Protein AF-A0A7K0WRI0-F1 (afdb_monomer_lite)

Secondary structure (DSSP, 8-state):
---EEE----TTS--TTHHHHHHHHHHTT--EEEE---TT--SHHHHHHHHTT-SSSEEEES--

Radius of gyration: 10.92 Å; chains: 1; bounding box: 28×21×30 Å

pLDDT: mean 93.47, std 5.63, range [69.88, 98.62]

Structure (mmCIF, N/CA/C/O backbone):
data_AF-A0A7K0WRI0-F1
#
_entry.id   AF-A0A7K0WRI0-F1
#
loop_
_atom_site.group_PDB
_atom_site.id
_atom_site.type_symbol
_atom_site.label_atom_id
_atom_site.label_alt_id
_atom_site.label_comp_id
_atom_site.label_asym_id
_atom_site.label_entity_id
_atom_site.label_seq_id
_atom_site.pdbx_PDB_ins_code
_atom_site.Cartn_x
_atom_site.Cartn_y
_atom_site.Cartn_z
_atom_site.occupancy
_atom_site.B_iso_or_equiv
_atom_site.auth_seq_id
_atom_site.auth_comp_id
_atom_site.auth_asym_id
_atom_site.auth_atom_id
_atom_site.pdbx_PDB_model_num
ATOM 1 N N . MET A 1 1 ? -3.970 4.507 18.860 1.00 85.00 1 MET A N 1
ATOM 2 C CA . MET A 1 1 ? -2.744 4.048 18.170 1.00 85.00 1 MET A CA 1
ATOM 3 C C . MET A 1 1 ? -3.119 3.675 16.742 1.00 85.00 1 MET A C 1
ATOM 5 O O . MET A 1 1 ? -4.197 3.122 16.572 1.00 85.00 1 MET A O 1
ATOM 9 N N . GLN A 1 2 ? -2.307 4.024 15.740 1.00 94.75 2 GLN A N 1
ATOM 10 C CA . GLN A 1 2 ? -2.581 3.749 14.321 1.00 94.75 2 GLN A CA 1
ATOM 11 C C . GLN A 1 2 ? -1.431 2.937 13.718 1.00 94.75 2 GLN A C 1
ATOM 13 O O . GLN A 1 2 ? -0.273 3.219 14.014 1.00 94.75 2 GLN A O 1
ATOM 18 N N . LEU A 1 3 ? -1.758 1.939 12.895 1.00 97.62 3 LEU A N 1
ATOM 19 C CA . LEU A 1 3 ? -0.785 1.119 12.171 1.00 97.62 3 LEU A CA 1
ATOM 20 C C . LEU A 1 3 ? -0.786 1.499 10.689 1.00 97.62 3 LEU A C 1
ATOM 22 O O . LEU A 1 3 ? -1.853 1.739 10.111 1.00 97.62 3 LEU A O 1
ATOM 26 N N . GLY A 1 4 ? 0.405 1.560 10.096 1.00 97.31 4 GLY A N 1
ATOM 27 C CA . GLY A 1 4 ? 0.619 1.808 8.673 1.00 97.31 4 GLY A CA 1
ATOM 28 C C . GLY A 1 4 ? 1.516 0.732 8.063 1.00 97.31 4 GLY A C 1
ATOM 29 O 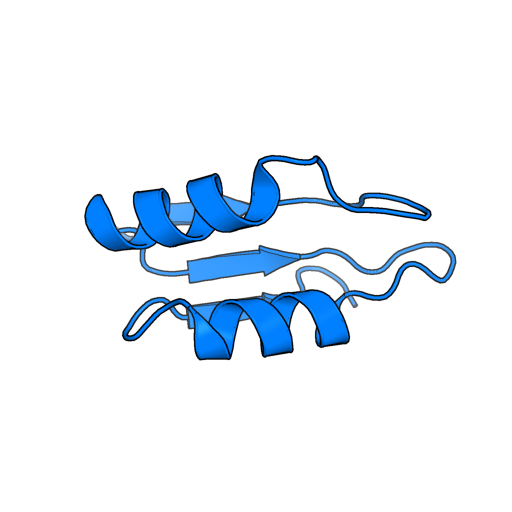O . GLY A 1 4 ? 2.448 0.264 8.717 1.00 97.31 4 GLY A O 1
ATOM 30 N N . LEU A 1 5 ? 1.218 0.329 6.828 1.00 97.00 5 LEU A N 1
ATOM 31 C CA . LEU A 1 5 ? 2.018 -0.616 6.053 1.00 97.00 5 LEU A CA 1
ATOM 32 C C . LEU A 1 5 ? 2.947 0.162 5.117 1.00 97.00 5 LEU A C 1
ATOM 34 O O . LEU A 1 5 ? 2.474 0.885 4.248 1.00 97.00 5 LEU A O 1
ATOM 38 N N . GLN A 1 6 ? 4.258 -0.010 5.267 1.00 94.56 6 GLN A N 1
ATOM 39 C CA . GLN A 1 6 ? 5.250 0.535 4.338 1.00 94.56 6 GLN A CA 1
ATOM 40 C C . GLN A 1 6 ? 5.611 -0.543 3.308 1.00 94.56 6 GLN A C 1
ATOM 42 O O . GLN A 1 6 ? 6.149 -1.590 3.674 1.00 94.56 6 GLN A O 1
ATOM 47 N N . LEU A 1 7 ? 5.303 -0.297 2.032 1.00 93.00 7 LEU A N 1
ATOM 48 C CA . LEU A 1 7 ? 5.680 -1.171 0.914 1.00 93.00 7 LEU A CA 1
ATOM 49 C C . LEU A 1 7 ? 7.108 -0.889 0.424 1.00 93.00 7 LEU A C 1
AT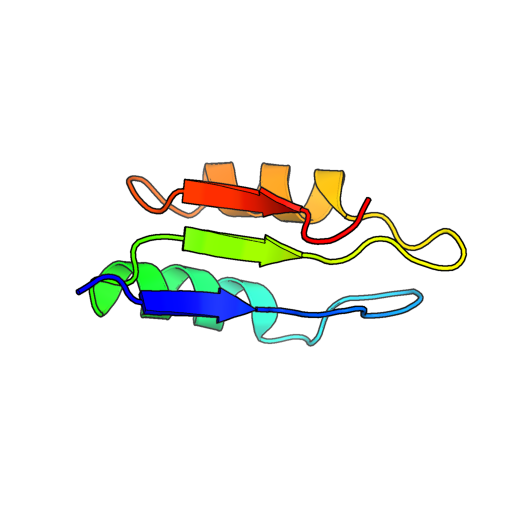OM 51 O O . LEU A 1 7 ? 7.716 -1.748 -0.211 1.00 93.00 7 LEU A O 1
ATOM 55 N N . GLY A 1 8 ? 7.666 0.267 0.799 1.00 87.50 8 GLY A N 1
ATOM 56 C CA . GLY A 1 8 ? 9.054 0.631 0.533 1.00 87.50 8 GLY A CA 1
ATOM 57 C C . GLY A 1 8 ? 9.328 0.958 -0.935 1.00 87.50 8 GLY A C 1
ATOM 58 O O . GLY A 1 8 ? 8.415 1.196 -1.722 1.00 87.50 8 GLY A O 1
ATOM 59 N N . TYR A 1 9 ? 10.618 1.005 -1.269 1.00 87.62 9 TYR A N 1
ATOM 60 C CA . TYR A 1 9 ? 11.116 1.213 -2.627 1.00 87.62 9 TYR A CA 1
ATOM 61 C C . TYR A 1 9 ? 11.285 -0.133 -3.339 1.00 87.62 9 TYR A C 1
ATOM 63 O O . TYR A 1 9 ? 11.861 -1.064 -2.776 1.00 87.62 9 TYR A O 1
ATOM 71 N N . TRP A 1 10 ? 10.827 -0.217 -4.589 1.00 87.31 10 TRP A N 1
ATOM 72 C CA . TRP A 1 10 ? 10.791 -1.461 -5.366 1.00 87.31 10 TRP A CA 1
ATOM 73 C C . TRP A 1 10 ? 11.560 -1.420 -6.695 1.00 87.31 10 TRP A C 1
ATOM 75 O O . TRP A 1 10 ? 11.476 -2.347 -7.499 1.00 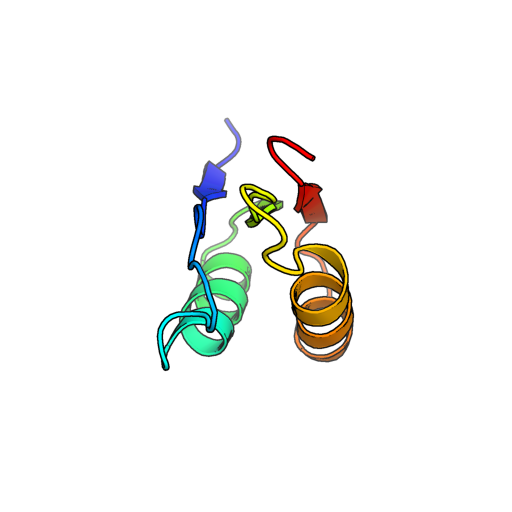87.31 10 TRP A O 1
ATOM 85 N N . GLY A 1 11 ? 12.335 -0.365 -6.956 1.00 86.06 11 GLY A N 1
ATOM 86 C CA . GLY A 1 11 ? 13.069 -0.237 -8.216 1.00 86.06 11 GLY A CA 1
ATOM 87 C C . GLY A 1 11 ? 12.132 -0.256 -9.420 1.00 86.06 11 GLY A C 1
ATOM 88 O O . GLY A 1 11 ? 11.291 0.626 -9.557 1.00 86.06 11 GLY A O 1
ATOM 89 N N . GLN A 1 12 ? 12.272 -1.256 -10.293 1.00 81.56 12 GLN A N 1
ATOM 90 C CA . GLN A 1 12 ? 11.456 -1.355 -11.506 1.00 81.56 12 GLN A CA 1
ATOM 91 C C . GLN A 1 12 ? 10.039 -1.889 -11.261 1.00 81.56 12 GLN A C 1
ATOM 93 O O . GLN A 1 12 ? 9.131 -1.511 -11.997 1.00 81.56 12 GLN A O 1
ATOM 98 N N . MET A 1 13 ? 9.833 -2.781 -10.282 1.00 85.88 13 MET A N 1
ATOM 99 C CA . MET A 1 13 ? 8.547 -3.463 -10.086 1.00 85.88 13 MET A CA 1
ATOM 100 C C . MET A 1 13 ? 8.298 -3.816 -8.614 1.00 85.88 13 MET A C 1
ATOM 102 O O . MET A 1 13 ? 9.213 -4.320 -7.962 1.00 85.88 13 MET A O 1
ATOM 106 N N . PRO A 1 14 ? 7.060 -3.649 -8.110 1.00 87.62 14 PRO A N 1
ATOM 107 C CA . PRO A 1 14 ? 6.680 -4.076 -6.765 1.00 87.62 14 PRO A CA 1
ATOM 108 C C . PRO A 1 14 ? 6.794 -5.596 -6.577 1.00 87.62 14 PRO A C 1
ATOM 110 O O . PRO A 1 14 ? 6.800 -6.366 -7.543 1.00 87.62 14 PRO A O 1
ATOM 113 N N . SER A 1 15 ? 6.851 -6.043 -5.316 1.00 90.00 15 SER A N 1
ATOM 114 C CA . SER A 1 15 ? 6.795 -7.473 -4.991 1.00 90.00 15 SER A CA 1
ATOM 115 C C . SER A 1 15 ? 5.476 -8.081 -5.485 1.00 90.00 15 SER A C 1
ATOM 117 O O . SER A 1 15 ? 4.463 -7.395 -5.425 1.00 90.00 15 SER A O 1
ATOM 119 N N . PRO A 1 16 ? 5.419 -9.345 -5.943 1.00 92.00 16 PRO A N 1
ATOM 120 C CA . PRO A 1 16 ? 4.198 -9.917 -6.531 1.00 92.00 16 PRO A CA 1
ATOM 121 C C . PRO A 1 16 ? 2.951 -9.872 -5.631 1.00 92.00 16 PRO A C 1
ATOM 123 O O . PRO A 1 16 ? 1.833 -9.824 -6.129 1.00 92.00 16 PRO A O 1
ATOM 126 N N . ASP A 1 17 ? 3.149 -9.859 -4.315 1.00 94.62 17 ASP A N 1
ATOM 127 C CA . ASP A 1 17 ? 2.124 -9.891 -3.268 1.00 94.62 17 ASP A CA 1
ATOM 128 C C . ASP A 1 17 ? 1.722 -8.500 -2.740 1.00 94.62 17 ASP A C 1
ATOM 130 O O . ASP A 1 17 ? 0.982 -8.390 -1.761 1.00 94.62 17 ASP A O 1
ATOM 134 N N . TRP A 1 18 ? 2.217 -7.417 -3.346 1.00 94.81 18 TRP A N 1
ATOM 135 C CA . TRP A 1 18 ? 2.037 -6.054 -2.835 1.00 94.81 18 TRP A CA 1
ATOM 136 C C . TRP A 1 18 ? 0.563 -5.635 -2.691 1.00 94.81 18 TRP A C 1
ATOM 138 O O . TRP A 1 18 ? 0.209 -4.937 -1.739 1.00 94.81 18 TRP A O 1
ATOM 148 N N . VAL A 1 19 ? -0.302 -6.104 -3.597 1.00 97.06 19 VAL A N 1
ATOM 149 C CA . VAL A 1 19 ? -1.754 -5.861 -3.558 1.00 97.06 19 VAL A CA 1
ATOM 150 C C . VAL A 1 19 ? -2.398 -6.642 -2.422 1.00 97.06 19 VAL A C 1
ATOM 1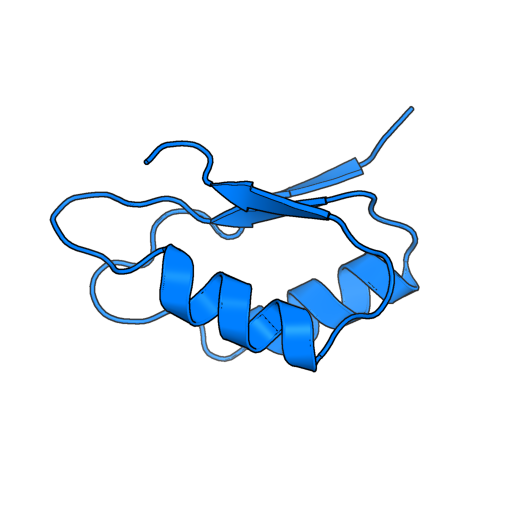52 O O . VAL A 1 19 ? -3.110 -6.055 -1.610 1.00 97.06 19 VAL A O 1
ATOM 155 N N . ASP A 1 20 ? -2.117 -7.943 -2.332 1.00 98.06 20 ASP A N 1
ATOM 156 C CA . ASP A 1 20 ? -2.701 -8.821 -1.315 1.00 98.06 20 ASP A CA 1
ATOM 157 C C . ASP A 1 20 ? -2.341 -8.334 0.089 1.00 98.06 20 ASP A C 1
ATOM 159 O O . ASP A 1 20 ? -3.187 -8.305 0.978 1.00 98.06 20 ASP A O 1
ATOM 163 N N . ARG A 1 21 ? -1.111 -7.844 0.275 1.00 97.44 21 ARG A N 1
ATOM 164 C CA . ARG A 1 21 ? -0.666 -7.237 1.535 1.00 97.44 21 ARG A CA 1
ATOM 165 C C . ARG A 1 21 ? -1.424 -5.959 1.879 1.00 97.44 21 ARG A C 1
ATOM 167 O O . ARG A 1 21 ? -1.742 -5.757 3.046 1.00 97.44 21 ARG A O 1
ATOM 174 N N . ALA A 1 22 ? -1.704 -5.098 0.903 1.00 97.88 22 ALA A N 1
ATOM 175 C CA . ALA A 1 22 ? -2.458 -3.865 1.128 1.00 97.88 22 ALA A CA 1
ATOM 176 C C . ALA A 1 22 ? -3.934 -4.145 1.459 1.00 97.88 22 ALA A C 1
ATOM 178 O O . ALA A 1 22 ? -4.471 -3.566 2.405 1.00 97.88 22 ALA A O 1
ATOM 179 N N . VAL A 1 23 ? -4.565 -5.073 0.734 1.00 98.31 23 VAL A N 1
ATOM 180 C CA . VAL A 1 23 ? -5.946 -5.516 0.993 1.00 98.31 23 VAL A CA 1
ATOM 181 C C . VAL A 1 23 ? -6.048 -6.194 2.360 1.00 98.31 23 VAL A C 1
ATOM 183 O O . VAL A 1 23 ? -6.945 -5.895 3.148 1.00 98.31 23 VAL A O 1
ATOM 186 N N . GLU A 1 24 ? -5.096 -7.065 2.689 1.00 98.44 24 GLU A N 1
ATOM 187 C CA . GLU A 1 24 ? -5.055 -7.730 3.988 1.00 98.44 24 GLU A CA 1
ATOM 188 C C . GLU A 1 24 ? -4.790 -6.737 5.126 1.00 98.44 24 GLU A C 1
ATOM 190 O O . GLU A 1 24 ? -5.415 -6.826 6.182 1.00 98.44 24 GLU A O 1
ATOM 195 N N . ALA A 1 25 ? -3.930 -5.738 4.914 1.00 98.44 25 ALA A N 1
ATOM 196 C CA . ALA A 1 25 ? -3.717 -4.671 5.885 1.00 98.44 25 ALA A CA 1
ATOM 197 C C . ALA A 1 25 ? -5.017 -3.902 6.168 1.00 98.44 25 ALA A C 1
ATOM 199 O O . ALA A 1 25 ? -5.345 -3.667 7.333 1.00 98.44 25 ALA A O 1
ATOM 200 N N . GLU A 1 26 ? -5.799 -3.569 5.138 1.00 98.38 26 GLU A N 1
ATOM 201 C CA . GLU A 1 26 ? -7.126 -2.976 5.324 1.00 98.38 26 GLU A CA 1
ATOM 202 C C . GLU A 1 26 ? -8.056 -3.902 6.124 1.00 98.38 26 GLU A C 1
ATOM 204 O O . GLU A 1 26 ? -8.709 -3.451 7.072 1.00 98.38 26 GLU A O 1
ATOM 209 N N . ARG A 1 27 ? -8.078 -5.203 5.804 1.00 98.31 27 ARG A N 1
ATOM 210 C CA . ARG A 1 27 ? -8.885 -6.205 6.519 1.00 98.31 27 ARG A CA 1
ATOM 211 C C . ARG A 1 27 ? -8.513 -6.304 8.001 1.00 98.31 27 ARG A C 1
ATOM 213 O O . ARG A 1 27 ? -9.392 -6.472 8.845 1.00 98.31 27 ARG A O 1
ATOM 220 N N . LEU A 1 28 ? -7.226 -6.177 8.319 1.00 98.31 28 LEU A N 1
ATOM 221 C CA . LEU A 1 28 ? -6.682 -6.211 9.679 1.00 98.31 28 LEU A CA 1
ATOM 222 C C . LEU A 1 28 ? -6.825 -4.877 10.434 1.00 98.31 28 LEU A C 1
ATOM 224 O O . LEU A 1 28 ? -6.452 -4.796 11.604 1.00 98.31 28 LEU A O 1
ATOM 228 N N . GLY A 1 29 ? -7.372 -3.835 9.801 1.00 98.06 29 GLY A N 1
ATOM 229 C CA . GLY A 1 29 ? -7.620 -2.540 10.437 1.00 98.06 29 GLY A CA 1
ATOM 230 C C . GLY A 1 29 ? -6.428 -1.581 10.417 1.00 98.06 29 GLY A C 1
ATOM 231 O O . GLY A 1 29 ? -6.366 -0.657 11.234 1.00 98.06 29 GLY A O 1
ATOM 232 N N . PHE A 1 30 ? -5.479 -1.766 9.495 1.00 98.62 30 PHE A N 1
ATOM 233 C CA . PHE A 1 30 ? -4.445 -0.765 9.242 1.00 98.62 30 PHE A CA 1
ATOM 234 C C . PHE A 1 30 ? -5.082 0.510 8.690 1.00 98.62 30 PHE A C 1
ATOM 236 O O . PHE A 1 30 ? -6.114 0.506 8.023 1.00 98.62 30 PHE A O 1
ATOM 243 N N . THR A 1 31 ? -4.450 1.636 8.992 1.00 98.31 31 THR A N 1
ATOM 244 C CA . THR A 1 31 ? -5.000 2.964 8.694 1.00 98.31 31 THR A CA 1
ATOM 245 C C . THR A 1 31 ? -4.418 3.589 7.439 1.00 98.31 31 THR A C 1
ATOM 247 O O . THR A 1 31 ? -5.024 4.511 6.890 1.00 98.31 31 THR A O 1
ATOM 250 N N . SER A 1 32 ? -3.243 3.125 7.010 1.00 98.06 32 SER A N 1
ATOM 251 C CA . SER A 1 32 ? -2.546 3.656 5.844 1.00 98.06 32 SER A CA 1
ATOM 252 C C . SER A 1 32 ? -1.614 2.634 5.188 1.00 98.06 32 SER A C 1
ATOM 254 O O . SER A 1 32 ? -1.071 1.759 5.865 1.00 98.06 32 SER A O 1
ATOM 256 N N . VAL A 1 33 ? -1.419 2.781 3.879 1.00 97.69 33 VAL A N 1
ATOM 257 C CA . VAL A 1 33 ? -0.392 2.120 3.068 1.00 97.69 33 VAL A CA 1
ATOM 258 C C . VAL A 1 33 ? 0.476 3.194 2.428 1.00 97.69 33 VAL A C 1
ATOM 260 O O . VAL A 1 33 ? -0.036 4.197 1.925 1.00 97.69 33 VAL A O 1
ATOM 263 N N . TRP A 1 34 ? 1.783 2.960 2.448 1.00 95.94 34 TRP A N 1
ATOM 264 C CA . TRP A 1 34 ? 2.788 3.885 1.951 1.00 95.94 34 TRP A CA 1
ATOM 265 C C . TRP A 1 34 ? 3.675 3.224 0.901 1.00 95.94 34 TRP A C 1
ATOM 267 O O . TRP A 1 34 ? 4.050 2.057 1.039 1.00 95.94 34 TRP A O 1
ATOM 277 N N . THR A 1 35 ? 4.000 3.977 -0.145 1.00 93.69 35 THR A N 1
ATOM 278 C CA . THR A 1 35 ? 4.955 3.607 -1.199 1.00 93.69 35 THR A CA 1
ATOM 279 C C . THR A 1 35 ? 6.099 4.620 -1.214 1.00 93.69 35 THR A C 1
ATOM 281 O O . THR A 1 35 ? 5.941 5.741 -0.722 1.00 93.69 35 THR A O 1
ATOM 284 N N . ALA A 1 36 ? 7.271 4.240 -1.724 1.00 91.94 36 ALA A N 1
ATOM 285 C CA . ALA A 1 36 ? 8.407 5.153 -1.835 1.00 91.94 36 ALA A CA 1
ATOM 286 C C . ALA A 1 36 ? 8.828 5.327 -3.295 1.00 91.94 36 ALA A C 1
ATOM 288 O O . ALA A 1 36 ? 8.996 4.342 -4.016 1.00 91.94 36 ALA A O 1
ATOM 289 N N . GLU A 1 37 ? 9.038 6.577 -3.694 1.00 90.31 37 GLU A N 1
ATOM 290 C CA . GLU A 1 37 ? 9.660 6.931 -4.964 1.00 90.31 37 GLU A CA 1
ATOM 291 C C . GLU A 1 37 ? 11.156 7.150 -4.735 1.00 90.31 37 GLU A C 1
ATOM 293 O O . GLU A 1 37 ? 11.578 7.912 -3.866 1.00 90.31 37 GLU A O 1
ATOM 298 N N . ALA A 1 38 ? 11.985 6.436 -5.490 1.00 88.38 38 ALA A N 1
ATOM 299 C CA . ALA A 1 38 ? 13.410 6.711 -5.562 1.00 88.38 38 ALA A CA 1
ATOM 300 C C . ALA A 1 38 ? 13.932 6.302 -6.937 1.00 88.38 38 ALA A C 1
ATOM 302 O O . ALA A 1 38 ? 13.442 5.351 -7.538 1.00 88.38 38 ALA A O 1
ATOM 303 N N . TRP A 1 39 ? 14.946 7.004 -7.447 1.00 87.75 39 TRP A N 1
ATOM 304 C CA . TRP A 1 39 ? 15.662 6.604 -8.668 1.00 87.75 39 TRP A CA 1
ATOM 305 C C . TRP A 1 39 ? 14.757 6.312 -9.886 1.00 87.75 39 TRP A C 1
ATOM 307 O O . TRP A 1 39 ? 15.089 5.472 -10.719 1.00 87.75 39 TRP A O 1
ATOM 317 N N . GLY A 1 40 ? 13.619 7.010 -9.992 1.00 85.25 40 GLY A N 1
ATOM 318 C CA . GLY A 1 40 ? 12.665 6.871 -11.096 1.00 85.25 40 GLY A CA 1
ATOM 319 C C . GLY A 1 40 ? 11.641 5.738 -10.954 1.00 85.25 40 GLY A C 1
ATOM 320 O O . GLY A 1 40 ? 10.961 5.435 -11.933 1.00 85.25 40 GLY A O 1
ATOM 321 N N . SER A 1 41 ? 11.513 5.099 -9.784 1.00 87.00 41 SER A N 1
ATOM 322 C CA . SER A 1 41 ? 10.428 4.142 -9.530 1.00 87.00 41 SER A CA 1
ATOM 323 C C . SER A 1 41 ? 9.084 4.850 -9.401 1.00 87.00 41 SER A C 1
ATOM 325 O O . SER A 1 41 ? 8.930 5.713 -8.546 1.00 87.00 41 SER A O 1
ATOM 327 N N . ASP A 1 42 ? 8.085 4.425 -10.161 1.00 90.19 42 ASP A N 1
ATOM 328 C CA . ASP A 1 42 ? 6.737 4.978 -10.050 1.00 90.19 42 ASP A CA 1
ATOM 329 C C . ASP A 1 42 ? 6.072 4.584 -8.720 1.00 90.19 42 ASP A C 1
ATOM 331 O O . ASP A 1 42 ? 5.869 3.395 -8.448 1.00 90.19 42 ASP A O 1
ATOM 335 N N . ALA A 1 43 ? 5.727 5.581 -7.902 1.00 91.88 43 ALA A N 1
ATOM 336 C CA . ALA A 1 43 ? 5.002 5.400 -6.648 1.00 91.88 43 ALA A CA 1
ATOM 337 C C . ALA A 1 43 ? 3.493 5.678 -6.761 1.00 91.88 43 ALA A C 1
ATOM 339 O O . ALA A 1 43 ? 2.729 5.188 -5.925 1.00 91.88 43 ALA A O 1
ATOM 340 N N . LEU A 1 44 ? 3.042 6.427 -7.775 1.00 92.56 44 LEU A N 1
ATOM 341 C CA . LEU A 1 44 ? 1.658 6.895 -7.891 1.00 92.56 44 LEU A CA 1
ATOM 342 C C . LEU A 1 44 ? 0.755 5.905 -8.626 1.00 92.56 44 LEU A C 1
ATOM 344 O O . LEU A 1 44 ? -0.367 5.678 -8.170 1.00 92.56 44 LEU A O 1
ATOM 348 N N . THR A 1 45 ? 1.214 5.279 -9.714 1.00 92.75 45 THR A N 1
ATOM 349 C CA . THR A 1 45 ? 0.391 4.280 -10.425 1.00 92.75 45 THR A CA 1
ATOM 350 C C . THR A 1 45 ? 0.032 3.096 -9.524 1.00 92.75 45 THR A C 1
ATOM 352 O O . THR A 1 45 ? -1.132 2.686 -9.522 1.00 92.75 45 THR A O 1
ATOM 355 N N . PRO A 1 46 ? 0.948 2.571 -8.685 1.00 92.56 46 PRO A N 1
ATOM 356 C CA . PRO A 1 46 ? 0.599 1.523 -7.732 1.00 92.56 46 PRO A CA 1
ATOM 357 C C . PRO A 1 46 ? -0.416 1.985 -6.679 1.00 92.56 46 PRO A C 1
ATOM 359 O O . PRO A 1 46 ? -1.359 1.254 -6.390 1.00 92.56 46 PRO A O 1
ATOM 362 N N . LEU A 1 47 ? -0.308 3.213 -6.156 1.00 94.88 47 LEU A N 1
ATOM 363 C CA . LEU A 1 47 ? -1.319 3.756 -5.238 1.00 94.88 47 LEU 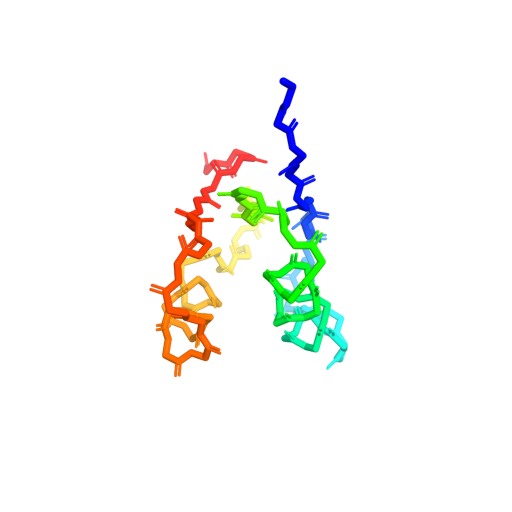A CA 1
ATOM 364 C C . LEU A 1 47 ? -2.683 3.915 -5.926 1.00 94.88 47 LEU A C 1
ATOM 366 O O . LEU A 1 47 ? -3.702 3.562 -5.341 1.00 94.88 47 LEU A O 1
ATOM 370 N N . ALA A 1 48 ? -2.722 4.376 -7.176 1.00 96.69 48 ALA A N 1
ATOM 371 C CA . ALA A 1 48 ? -3.962 4.459 -7.947 1.00 96.69 48 ALA A CA 1
ATOM 372 C C . ALA A 1 48 ? -4.593 3.074 -8.161 1.00 96.69 48 ALA A C 1
ATOM 374 O O . ALA A 1 48 ? -5.808 2.912 -8.051 1.00 96.69 48 ALA A O 1
ATOM 375 N N . PHE A 1 49 ? -3.771 2.054 -8.409 1.00 96.00 49 PHE A N 1
ATOM 376 C CA . PHE A 1 49 ? -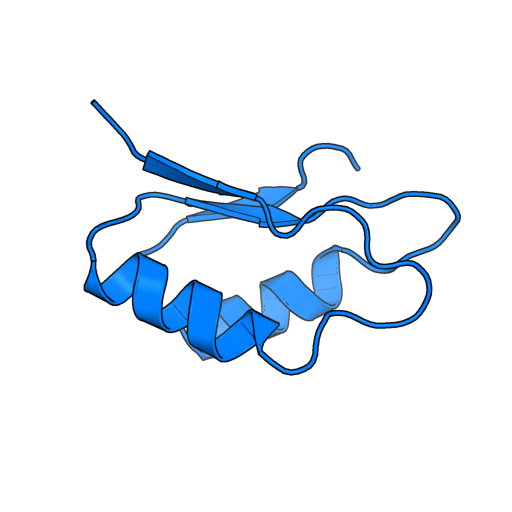4.246 0.680 -8.512 1.00 96.00 49 PHE A CA 1
ATOM 377 C C . PHE A 1 49 ? -4.771 0.151 -7.167 1.00 96.00 49 PHE A C 1
ATOM 379 O O . PHE A 1 49 ? -5.823 -0.485 -7.147 1.00 96.00 49 PHE A O 1
ATOM 386 N N . LEU A 1 50 ? -4.113 0.455 -6.040 1.00 96.88 50 LEU A N 1
ATOM 387 C CA . LEU A 1 50 ? -4.623 0.111 -4.704 1.00 96.88 50 LEU A CA 1
ATOM 388 C C . LEU A 1 50 ? -5.940 0.813 -4.391 1.00 96.88 50 LEU A C 1
ATOM 390 O O . LEU A 1 50 ? -6.830 0.180 -3.837 1.00 96.88 50 LEU A O 1
ATOM 394 N N . ALA A 1 51 ? -6.112 2.067 -4.812 1.00 97.81 51 ALA A N 1
ATOM 395 C CA . ALA A 1 51 ? -7.362 2.802 -4.621 1.00 97.81 51 ALA A CA 1
ATOM 396 C C . ALA A 1 51 ? -8.562 2.101 -5.280 1.00 97.81 51 ALA A C 1
ATOM 398 O O . ALA A 1 51 ? -9.685 2.233 -4.809 1.00 97.81 51 ALA A O 1
ATOM 399 N N . ALA A 1 52 ? -8.335 1.322 -6.343 1.00 98.19 52 ALA A N 1
ATOM 400 C CA . ALA A 1 52 ? -9.366 0.505 -6.983 1.00 98.19 52 ALA A CA 1
ATOM 401 C C . ALA A 1 52 ? -9.611 -0.854 -6.291 1.00 98.19 52 ALA A C 1
ATOM 403 O O . ALA A 1 52 ? -10.492 -1.606 -6.712 1.00 98.19 52 ALA A O 1
ATOM 404 N N . LYS A 1 53 ? -8.804 -1.214 -5.287 1.00 98.06 53 LYS A N 1
ATOM 405 C CA . LYS A 1 53 ? -8.832 -2.507 -4.577 1.00 98.06 53 LYS A CA 1
ATOM 406 C C . LYS A 1 53 ? -9.161 -2.389 -3.089 1.00 98.06 53 LYS A C 1
ATOM 408 O O . LYS A 1 53 ? -9.363 -3.418 -2.453 1.00 98.06 53 LYS A O 1
ATOM 413 N N . THR A 1 54 ? -9.198 -1.176 -2.548 1.00 98.12 54 THR A N 1
ATOM 414 C CA . THR A 1 54 ? -9.414 -0.896 -1.125 1.00 98.12 54 THR A CA 1
ATOM 415 C C . THR A 1 54 ? -10.439 0.214 -0.948 1.00 98.12 54 THR A C 1
ATOM 417 O O . THR A 1 54 ? -10.471 1.141 -1.755 1.00 98.12 54 THR A O 1
ATOM 420 N N . ASP A 1 55 ? -11.213 0.175 0.133 1.00 97.94 55 ASP A N 1
ATOM 421 C CA . ASP A 1 55 ? -12.346 1.094 0.325 1.00 97.94 55 ASP A CA 1
ATOM 422 C C . ASP A 1 55 ? -12.105 2.194 1.373 1.00 97.94 55 ASP A C 1
ATOM 424 O O . ASP A 1 55 ? -12.806 3.208 1.397 1.00 97.94 55 ASP A O 1
ATOM 428 N N . ARG A 1 56 ? -11.177 1.985 2.314 1.00 97.69 56 ARG A N 1
ATOM 429 C CA . ARG A 1 56 ? -11.058 2.788 3.546 1.00 97.69 56 ARG A CA 1
ATOM 430 C C . ARG A 1 56 ? -9.626 3.149 3.921 1.00 97.69 56 ARG A C 1
ATOM 432 O O . ARG A 1 56 ? -9.418 4.169 4.585 1.00 97.69 56 ARG A O 1
ATOM 439 N N . ILE A 1 57 ? -8.654 2.309 3.581 1.00 98.31 57 ILE A N 1
ATOM 440 C CA . ILE A 1 57 ? -7.257 2.517 3.950 1.00 98.31 57 ILE A CA 1
ATOM 441 C C . ILE A 1 57 ? -6.699 3.741 3.219 1.00 98.31 57 ILE A C 1
ATOM 443 O O . ILE A 1 57 ? -6.945 3.953 2.033 1.00 98.31 57 ILE A O 1
ATOM 447 N N . ARG A 1 58 ? -5.965 4.599 3.938 1.00 98.25 58 ARG A N 1
ATOM 448 C CA . ARG A 1 58 ? -5.353 5.785 3.325 1.00 98.25 58 ARG A CA 1
ATOM 449 C C . ARG A 1 58 ? -4.143 5.379 2.498 1.00 98.25 58 ARG A C 1
ATOM 451 O O . ARG A 1 58 ? -3.378 4.514 2.908 1.00 98.25 58 ARG A O 1
ATOM 458 N N . LEU A 1 59 ? -3.944 6.052 1.378 1.00 97.75 59 LEU A N 1
ATOM 459 C CA . LEU A 1 59 ? -2.869 5.782 0.434 1.00 97.75 59 LEU A CA 1
ATOM 460 C C . LEU A 1 59 ? -1.964 7.011 0.359 1.00 97.75 59 LEU A C 1
ATOM 462 O O . LEU A 1 59 ? -2.467 8.134 0.303 1.00 97.75 59 LEU A O 1
ATOM 466 N N . GLY A 1 60 ? -0.649 6.816 0.388 1.00 96.06 60 GLY A N 1
ATOM 467 C CA . GLY A 1 60 ? 0.293 7.930 0.337 1.00 96.06 60 GLY A CA 1
ATOM 468 C C . GLY A 1 60 ? 1.715 7.522 -0.018 1.00 96.06 60 GLY A C 1
ATOM 469 O O . GLY A 1 60 ? 2.051 6.341 -0.064 1.00 96.06 60 GLY A O 1
ATOM 470 N N . THR A 1 61 ? 2.561 8.521 -0.251 1.00 94.44 61 THR A N 1
ATOM 471 C CA . THR A 1 61 ? 3.995 8.345 -0.497 1.00 94.44 61 THR A CA 1
ATOM 472 C C . THR A 1 61 ? 4.812 8.735 0.736 1.00 94.44 61 THR A C 1
ATOM 474 O O . THR A 1 61 ? 4.444 9.639 1.490 1.00 94.44 61 THR A O 1
ATOM 477 N N . SER A 1 62 ? 5.910 8.023 0.990 1.00 89.00 62 SER A N 1
ATOM 478 C CA . SER A 1 62 ? 6.836 8.303 2.093 1.00 89.00 62 SER A CA 1
ATOM 479 C C . SER A 1 62 ? 8.216 7.722 1.760 1.00 89.00 62 SER A C 1
ATOM 481 O O . SER A 1 62 ? 8.529 6.596 2.152 1.00 89.00 62 SER A O 1
ATOM 483 N N . VAL A 1 63 ? 9.072 8.409 0.996 1.00 80.44 63 VAL A N 1
ATOM 484 C CA . VAL A 1 63 ? 9.045 9.796 0.456 1.00 80.44 63 VAL A CA 1
ATOM 485 C C . VAL A 1 63 ? 8.740 9.798 -1.061 1.00 80.44 63 VAL A C 1
ATOM 487 O O . VAL A 1 63 ? 8.761 8.732 -1.677 1.00 80.44 63 VAL A O 1
ATOM 490 N N . MET A 1 64 ? 8.384 10.963 -1.623 1.00 69.88 64 MET A N 1
ATOM 491 C CA . MET A 1 64 ? 8.351 11.220 -3.072 1.00 69.88 64 MET A CA 1
ATOM 492 C C . MET A 1 64 ? 9.663 11.856 -3.537 1.00 69.88 64 MET A C 1
ATOM 494 O O . MET A 1 64 ? 10.096 12.812 -2.850 1.00 69.88 64 MET A O 1
#

Foldseek 3Di:
DAAEAEQEEDPADGDPCSLVVLLVCVVVPHAEYEYEDDPHHDRVVVQVVSVVVHDGHHYYYDDD

Sequence (64 aa):
MQLGLQLGYWGQMPSPDWVDRAVEAERLGFTSVWTAEAWGSDALTPLAFLAAKTDRIRLGTSVM